Protein AF-A0A920Q6K9-F1 (afdb_monomer_lite)

pLDDT: mean 72.68, std 20.75, range [33.31, 91.62]

Foldseek 3Di:
DQDWWWWFWDFDADPVRDTHDIDTADTDNRKDKDDWDADPVRKTWIWICVVVDTFIWIDDPSHTDTPDPDDDDDDDDDDDDGDIDTDGDDDD

Structure (mmCIF, N/CA/C/O backbone):
data_AF-A0A920Q6K9-F1
#
_entry.id   AF-A0A920Q6K9-F1
#
loop_
_atom_site.group_PDB
_atom_site.id
_atom_site.type_symbol
_atom_site.label_atom_id
_atom_site.label_alt_id
_atom_site.label_comp_id
_atom_site.label_asym_id
_atom_site.label_entity_id
_atom_site.label_seq_id
_atom_site.pdbx_PDB_ins_code
_atom_site.Cartn_x
_atom_site.Cartn_y
_atom_site.Cartn_z
_atom_site.occupancy
_atom_site.B_iso_or_equiv
_atom_site.auth_seq_id
_atom_site.auth_comp_id
_atom_site.auth_asym_id
_atom_site.auth_atom_id
_atom_site.pdbx_PDB_model_num
ATOM 1 N N . MET A 1 1 ? 18.374 7.696 -5.663 1.00 44.47 1 MET A N 1
ATOM 2 C CA . MET A 1 1 ? 17.965 8.244 -4.361 1.00 44.47 1 MET A CA 1
ATOM 3 C C . MET A 1 1 ? 17.450 7.068 -3.519 1.00 44.47 1 MET A C 1
ATOM 5 O O . MET A 1 1 ? 16.260 6.819 -3.558 1.00 44.47 1 MET A O 1
ATOM 9 N N . PRO A 1 2 ? 18.324 6.240 -2.899 1.00 42.81 2 PRO A N 1
ATOM 10 C CA . PRO A 1 2 ? 17.973 4.953 -2.254 1.00 42.81 2 PRO A CA 1
ATOM 11 C C . PRO A 1 2 ? 17.140 5.065 -0.960 1.00 42.81 2 PRO A C 1
ATOM 13 O O . PRO A 1 2 ? 17.235 4.198 -0.094 1.00 42.81 2 PRO A O 1
ATOM 16 N N . TRP A 1 3 ? 16.421 6.168 -0.774 1.00 53.19 3 TRP A N 1
ATOM 17 C CA . TRP A 1 3 ? 15.874 6.567 0.514 1.00 53.19 3 TRP A CA 1
ATOM 18 C C . TRP A 1 3 ? 14.412 6.182 0.711 1.00 53.19 3 TRP A C 1
ATOM 20 O O . TRP A 1 3 ? 13.573 6.377 -0.161 1.00 53.19 3 TRP A O 1
ATOM 30 N N . ASP A 1 4 ? 14.198 5.696 1.933 1.00 65.62 4 ASP A N 1
ATOM 31 C CA . ASP A 1 4 ? 12.965 5.518 2.685 1.00 65.62 4 ASP A CA 1
ATOM 32 C C . ASP A 1 4 ? 11.923 4.596 2.048 1.00 65.62 4 ASP A C 1
ATOM 34 O O . ASP A 1 4 ? 10.867 4.995 1.549 1.00 65.62 4 ASP A O 1
ATOM 38 N N . GLY A 1 5 ? 12.221 3.299 2.172 1.00 75.50 5 GLY A N 1
ATOM 39 C CA . GLY A 1 5 ? 11.193 2.272 2.184 1.00 75.50 5 GLY A CA 1
ATOM 40 C C . GLY A 1 5 ? 10.053 2.679 3.119 1.00 75.50 5 GLY A C 1
ATOM 41 O O . GLY A 1 5 ? 10.273 3.073 4.267 1.00 75.50 5 GLY A O 1
ATOM 42 N N . THR A 1 6 ? 8.840 2.639 2.595 1.00 86.50 6 THR A N 1
ATOM 43 C CA . THR A 1 6 ? 7.621 3.084 3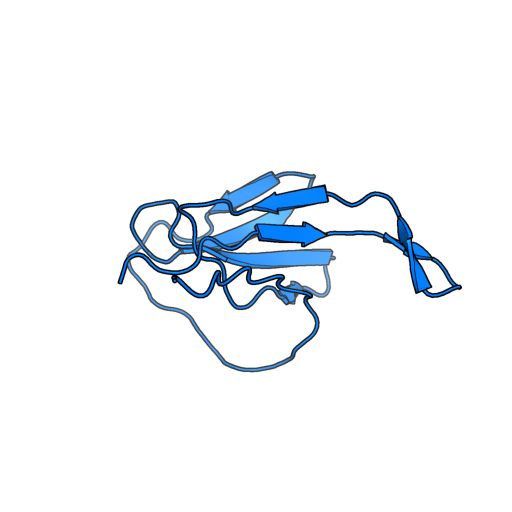.262 1.00 86.50 6 THR A CA 1
ATOM 44 C C . THR A 1 6 ? 6.711 1.886 3.440 1.00 86.50 6 THR A C 1
ATOM 46 O O . THR A 1 6 ? 6.683 1.006 2.587 1.00 86.50 6 THR A O 1
ATOM 49 N N . GLU A 1 7 ? 5.953 1.844 4.529 1.00 91.25 7 GLU A N 1
ATOM 50 C CA . GLU A 1 7 ? 4.900 0.851 4.720 1.00 91.25 7 GLU A CA 1
ATOM 51 C C . GLU A 1 7 ? 3.546 1.555 4.801 1.00 91.25 7 GLU A C 1
ATOM 53 O O . GLU A 1 7 ? 3.374 2.532 5.534 1.00 91.25 7 GLU A O 1
ATOM 58 N N . LEU A 1 8 ? 2.583 1.051 4.035 1.00 90.12 8 LEU A N 1
ATOM 59 C CA . LEU A 1 8 ? 1.199 1.492 4.052 1.00 90.12 8 LEU A CA 1
ATOM 60 C C . LEU A 1 8 ? 0.378 0.491 4.852 1.00 90.12 8 LEU A C 1
ATOM 62 O O . LEU A 1 8 ? 0.293 -0.686 4.498 1.00 90.12 8 LEU A O 1
ATOM 66 N N . TRP A 1 9 ? -0.251 0.986 5.908 1.00 91.62 9 TRP A N 1
ATOM 67 C CA . TRP A 1 9 ? -1.066 0.198 6.817 1.00 91.62 9 TRP A CA 1
ATOM 68 C C . TRP A 1 9 ? -2.508 0.699 6.808 1.00 91.62 9 TRP A C 1
ATOM 70 O O . TRP A 1 9 ? -2.762 1.900 6.724 1.00 91.62 9 TRP A O 1
ATOM 80 N N . THR A 1 10 ? -3.450 -0.225 6.943 1.00 90.31 10 THR A N 1
ATOM 81 C CA . THR A 1 10 ? -4.861 0.064 7.221 1.00 90.31 10 THR A CA 1
ATOM 82 C C . THR A 1 10 ? -5.231 -0.518 8.569 1.00 90.31 10 THR A C 1
ATOM 84 O O . THR A 1 10 ? -4.707 -1.561 8.948 1.00 90.31 10 THR A O 1
ATOM 87 N N . CYS A 1 11 ? -6.140 0.123 9.288 1.00 87.94 11 CYS A N 1
ATOM 88 C CA . CYS A 1 11 ? -6.662 -0.395 10.546 1.00 87.94 11 CYS A CA 1
ATOM 89 C C . CYS A 1 11 ? -8.102 0.063 10.747 1.00 87.94 11 CYS A C 1
ATOM 91 O O . CYS A 1 11 ? -8.525 1.070 10.172 1.00 87.94 11 CYS A O 1
ATOM 93 N N . ARG A 1 12 ? -8.840 -0.675 11.575 1.00 84.75 12 ARG A N 1
ATOM 94 C CA . ARG A 1 12 ? -10.110 -0.211 12.124 1.00 84.75 12 ARG A CA 1
ATOM 95 C C . ARG A 1 12 ? -9.802 0.691 13.314 1.00 84.75 12 ARG A C 1
ATOM 97 O O . ARG A 1 12 ? -8.891 0.409 14.086 1.00 84.75 12 ARG A O 1
ATOM 104 N N . VAL A 1 13 ? -10.534 1.788 13.444 1.00 85.50 13 VAL A N 1
ATOM 105 C CA . VAL A 1 13 ? -10.449 2.663 14.616 1.00 85.50 13 VAL A CA 1
ATOM 106 C C . VAL A 1 13 ? -11.763 2.531 15.370 1.00 85.50 13 VAL A C 1
ATOM 108 O O . VAL A 1 13 ? -12.821 2.681 14.759 1.00 85.50 13 VAL A O 1
ATOM 111 N N . ASP A 1 14 ? -11.699 2.175 16.652 1.00 85.25 14 ASP A N 1
ATOM 112 C CA . ASP A 1 14 ? -12.890 2.076 17.502 1.00 85.25 14 ASP A CA 1
ATOM 113 C C . ASP A 1 14 ? -13.424 3.466 17.904 1.00 85.25 14 ASP A C 1
ATOM 115 O O . ASP A 1 14 ? -12.784 4.497 17.674 1.00 85.25 14 ASP A O 1
ATOM 119 N N . ASP A 1 15 ? -14.593 3.501 18.550 1.00 88.06 15 ASP A N 1
ATOM 120 C CA . ASP A 1 15 ? -15.231 4.744 19.017 1.00 88.06 15 ASP A CA 1
ATOM 121 C C . ASP A 1 15 ? -14.384 5.519 20.051 1.00 88.06 15 ASP A C 1
ATOM 123 O O . ASP A 1 15 ? -14.656 6.684 20.346 1.00 88.06 15 ASP A O 1
ATOM 127 N N . PHE A 1 16 ? -13.343 4.889 20.603 1.00 89.12 16 PHE A N 1
ATOM 128 C CA . PHE A 1 16 ? -12.408 5.466 21.566 1.00 89.12 16 PHE A CA 1
ATOM 129 C C . PHE A 1 16 ? -11.060 5.846 20.930 1.00 89.12 16 PHE A C 1
ATOM 131 O O . PHE A 1 16 ? -10.134 6.234 21.649 1.00 89.12 16 PHE A O 1
ATOM 138 N N . GLY A 1 17 ? -10.932 5.758 19.602 1.00 83.25 17 GLY A N 1
ATOM 139 C CA . GLY A 1 17 ? -9.714 6.098 18.869 1.00 83.25 17 GLY A CA 1
ATOM 140 C C . GLY A 1 17 ? -8.616 5.032 18.935 1.00 83.25 17 GLY A C 1
ATOM 141 O O . GLY A 1 17 ? -7.467 5.322 18.598 1.00 83.25 17 GLY A O 1
ATOM 142 N N . ARG A 1 18 ? -8.921 3.811 19.388 1.00 85.62 18 ARG A N 1
ATOM 143 C CA . ARG A 1 18 ? -7.956 2.707 19.435 1.00 85.62 18 ARG A CA 1
ATOM 144 C C . ARG A 1 18 ? -7.848 2.031 18.080 1.00 85.62 18 ARG A C 1
ATOM 146 O O . ARG A 1 18 ? -8.838 1.819 17.391 1.00 85.62 18 ARG A O 1
ATOM 153 N N . ILE A 1 19 ? -6.619 1.659 17.741 1.00 86.25 19 ILE A N 1
ATOM 154 C CA . ILE A 1 19 ? -6.286 0.914 16.530 1.00 86.25 19 ILE A CA 1
ATOM 155 C C . ILE A 1 19 ? -6.606 -0.563 16.756 1.00 86.25 19 ILE A C 1
ATOM 157 O O . ILE A 1 19 ? -6.037 -1.202 17.642 1.00 86.25 19 ILE A O 1
ATOM 161 N N . GLU A 1 20 ? -7.466 -1.106 15.910 1.00 85.75 20 GLU A N 1
ATOM 162 C CA . GLU A 1 20 ? -7.836 -2.512 15.852 1.00 85.75 20 GLU A CA 1
ATOM 163 C C . GLU A 1 20 ? -7.466 -3.090 14.480 1.00 85.75 20 GLU A C 1
ATOM 165 O O . GLU A 1 20 ? -7.519 -2.404 13.457 1.00 85.75 20 GLU A O 1
ATOM 170 N N . GLU A 1 21 ? -7.075 -4.365 14.463 1.00 87.06 21 GLU A N 1
ATOM 171 C CA . GLU A 1 21 ? -6.829 -5.136 13.232 1.00 87.06 21 GLU A CA 1
ATOM 172 C C . GLU A 1 21 ? -5.890 -4.434 12.217 1.00 87.06 21 GLU A C 1
ATOM 174 O O . GLU A 1 21 ? -6.253 -4.251 11.052 1.00 87.06 21 GLU A O 1
ATOM 179 N N . PRO A 1 22 ? -4.674 -4.006 12.620 1.00 88.62 22 PRO A N 1
ATOM 180 C CA . PRO A 1 22 ? -3.737 -3.390 11.691 1.00 88.62 22 PRO A CA 1
ATOM 181 C C . PRO A 1 22 ? -3.299 -4.394 10.621 1.00 88.62 22 PRO A C 1
ATOM 183 O O . PRO A 1 22 ? -2.873 -5.511 10.917 1.00 88.62 22 PRO A O 1
ATOM 186 N N . GLN A 1 23 ? -3.356 -3.965 9.369 1.00 88.94 23 GLN A N 1
ATOM 187 C CA . GLN A 1 23 ? -3.039 -4.773 8.206 1.00 88.94 23 GLN A CA 1
ATOM 188 C C . GLN A 1 23 ? -2.082 -4.016 7.292 1.00 88.94 23 GLN A C 1
ATOM 190 O O . GLN A 1 23 ? -2.360 -2.893 6.868 1.00 88.94 23 GLN A O 1
ATOM 195 N N . LEU A 1 24 ? -0.959 -4.653 6.967 1.00 91.31 24 LEU A N 1
ATOM 196 C CA . LEU A 1 24 ? -0.017 -4.140 5.983 1.00 91.31 24 LEU A CA 1
ATOM 197 C C . LEU A 1 24 ? -0.620 -4.302 4.581 1.00 91.31 24 LEU A C 1
ATOM 199 O O . LEU A 1 24 ? -0.862 -5.419 4.125 1.00 91.31 24 LEU A O 1
ATOM 203 N N . VAL A 1 25 ? -0.853 -3.185 3.898 1.00 90.50 25 VAL A N 1
ATOM 204 C CA . VAL A 1 25 ? -1.418 -3.142 2.543 1.00 90.50 25 VAL A CA 1
ATOM 205 C C . VAL A 1 25 ? -0.333 -3.287 1.485 1.00 90.50 25 VAL A C 1
ATOM 207 O O . VAL A 1 25 ? -0.475 -4.049 0.525 1.00 90.50 25 VAL A O 1
ATOM 210 N N . ALA A 1 26 ? 0.746 -2.526 1.637 1.00 90.25 26 ALA A N 1
ATOM 211 C CA . ALA A 1 26 ? 1.824 -2.430 0.667 1.00 90.25 26 ALA A CA 1
ATOM 212 C C . ALA A 1 26 ? 3.064 -1.824 1.325 1.00 90.25 26 ALA A C 1
ATOM 214 O O . ALA A 1 26 ? 2.957 -1.182 2.370 1.00 90.25 26 ALA A O 1
ATOM 215 N N . GLY A 1 27 ? 4.227 -1.983 0.699 1.00 89.75 27 GLY A N 1
ATOM 216 C CA . GLY A 1 27 ? 5.442 -1.323 1.137 1.00 89.75 27 GLY A CA 1
ATOM 217 C C . GLY A 1 27 ? 6.500 -2.278 1.659 1.00 89.75 27 GLY A C 1
ATOM 218 O O . GLY A 1 27 ? 6.390 -3.502 1.575 1.00 89.75 27 GLY A O 1
ATOM 219 N N . GLY A 1 28 ? 7.552 -1.688 2.206 1.00 86.81 28 GLY A N 1
ATOM 220 C CA . GLY A 1 28 ? 8.682 -2.386 2.789 1.00 86.81 28 GLY A CA 1
ATOM 221 C C . GLY A 1 28 ? 9.967 -1.597 2.595 1.00 86.81 28 GLY A C 1
ATOM 222 O O . GLY A 1 28 ? 9.970 -0.455 2.152 1.00 86.81 28 GLY A O 1
ATOM 223 N N . LYS A 1 29 ? 11.105 -2.228 2.890 1.00 84.56 29 LYS A N 1
ATOM 224 C CA . LYS A 1 29 ? 12.421 -1.560 2.919 1.00 84.56 29 LYS A CA 1
ATOM 225 C C . LYS A 1 29 ? 12.896 -0.988 1.576 1.00 84.56 29 LYS A C 1
ATOM 227 O O . LYS A 1 29 ? 13.847 -0.215 1.572 1.00 84.56 29 LYS A O 1
ATOM 232 N N . ALA A 1 30 ? 12.290 -1.408 0.469 1.00 85.19 30 ALA A N 1
ATOM 233 C CA . ALA A 1 30 ? 12.701 -1.064 -0.891 1.00 85.19 30 ALA A CA 1
ATOM 234 C C . ALA A 1 30 ? 11.533 -0.580 -1.767 1.00 85.19 30 ALA A C 1
ATOM 236 O O . ALA A 1 30 ? 11.674 -0.537 -2.982 1.00 85.19 30 ALA A O 1
ATOM 237 N N . GLU A 1 31 ? 10.385 -0.277 -1.160 1.00 86.94 31 GLU A N 1
ATOM 238 C CA . GLU A 1 31 ? 9.204 0.225 -1.860 1.00 86.94 31 GLU A CA 1
ATOM 239 C C . GLU A 1 31 ? 8.829 1.578 -1.266 1.00 86.94 31 GLU A C 1
ATOM 241 O O . GLU A 1 31 ? 8.613 1.694 -0.059 1.00 86.94 31 GLU A O 1
ATOM 246 N N . SER A 1 32 ? 8.741 2.593 -2.110 1.00 86.75 32 SER A N 1
ATOM 247 C CA . SER A 1 32 ? 8.245 3.906 -1.736 1.00 86.75 32 SER A CA 1
ATOM 248 C C . SER A 1 32 ? 6.766 4.013 -2.092 1.00 86.75 32 SER A C 1
ATOM 250 O O . SER A 1 32 ? 6.331 3.635 -3.182 1.00 86.75 32 SER A O 1
ATOM 252 N N . ILE A 1 33 ? 5.981 4.542 -1.153 1.00 86.44 33 ILE A N 1
ATOM 253 C CA . ILE A 1 33 ? 4.537 4.728 -1.298 1.00 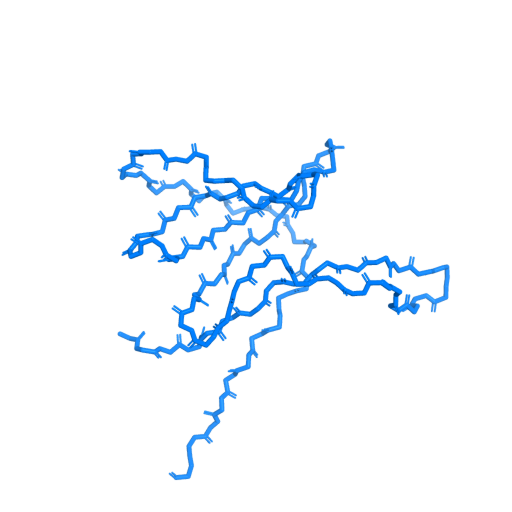86.44 33 ILE A CA 1
ATOM 254 C C . ILE A 1 33 ? 4.192 6.176 -0.992 1.00 86.44 33 ILE A C 1
ATOM 256 O O . ILE A 1 33 ? 4.667 6.729 -0.000 1.00 86.44 33 ILE A O 1
ATOM 260 N N . PHE A 1 34 ? 3.332 6.783 -1.806 1.00 84.44 34 PHE A N 1
ATOM 261 C CA . PHE A 1 34 ? 2.815 8.119 -1.532 1.00 84.44 34 PHE A CA 1
ATOM 262 C C . PHE A 1 34 ? 1.346 8.278 -1.937 1.00 84.44 34 PHE A C 1
ATOM 264 O O . PHE A 1 34 ? 0.807 7.487 -2.709 1.00 84.44 34 PHE A O 1
ATOM 271 N N . GLN A 1 35 ? 0.719 9.323 -1.380 1.00 85.50 35 GLN A N 1
ATOM 272 C CA . GLN A 1 35 ? -0.673 9.725 -1.635 1.00 85.50 35 GLN A CA 1
ATOM 273 C C . GLN A 1 35 ? -1.699 8.578 -1.523 1.00 85.50 35 GLN A C 1
ATOM 275 O O . GLN A 1 35 ? -2.400 8.295 -2.493 1.00 85.50 35 GLN A O 1
ATOM 280 N N . PRO A 1 36 ? -1.805 7.897 -0.366 1.00 88.00 36 PRO A N 1
ATOM 281 C CA . PRO A 1 36 ? -2.940 7.017 -0.131 1.00 88.00 36 PRO A CA 1
ATOM 282 C C . PRO A 1 36 ? -4.239 7.826 0.001 1.00 88.00 36 PRO A C 1
ATOM 284 O O . PRO A 1 36 ? -4.291 8.788 0.769 1.00 88.00 36 PRO A O 1
ATOM 287 N N . GLU A 1 37 ? -5.287 7.409 -0.703 1.00 87.50 37 GLU A N 1
ATOM 288 C CA . GLU A 1 37 ? -6.609 8.039 -0.676 1.00 87.50 37 GLU A CA 1
ATOM 289 C C . GLU A 1 37 ? -7.724 6.995 -0.799 1.00 87.50 37 GLU A C 1
ATOM 291 O O . GLU A 1 37 ? -7.654 6.077 -1.617 1.00 87.50 37 GLU A O 1
ATOM 296 N N . TRP A 1 38 ? -8.774 7.133 0.007 1.00 84.75 38 TRP A N 1
ATOM 297 C CA . TRP A 1 38 ? -9.960 6.282 -0.075 1.00 84.75 38 TRP A CA 1
ATOM 298 C C . TRP A 1 38 ? -10.986 6.866 -1.046 1.00 84.75 38 TRP A C 1
ATOM 300 O O . TRP A 1 38 ? -11.339 8.039 -0.947 1.00 84.75 38 TRP A O 1
ATOM 310 N N . SER A 1 39 ? -11.513 6.038 -1.951 1.00 84.44 39 SER A N 1
ATOM 311 C CA . SER A 1 39 ? -12.702 6.396 -2.725 1.00 84.44 39 SER A CA 1
ATOM 312 C C . SER A 1 39 ? -13.967 6.332 -1.852 1.00 84.44 39 SER A C 1
ATOM 314 O O . SER A 1 39 ? -13.977 5.629 -0.836 1.00 84.44 39 SER A O 1
ATOM 316 N N . PRO A 1 40 ? -15.070 6.986 -2.266 1.00 83.06 40 PRO A N 1
ATOM 317 C CA . PRO A 1 40 ? -16.376 6.834 -1.617 1.00 83.06 40 PRO A CA 1
ATOM 318 C C . PRO A 1 40 ? -16.878 5.382 -1.546 1.00 83.06 40 PRO A C 1
ATOM 320 O O . PRO A 1 40 ? -17.665 5.052 -0.665 1.00 83.06 40 PRO A O 1
ATOM 323 N N . ASP A 1 41 ? -16.394 4.514 -2.439 1.00 83.56 41 ASP A N 1
ATOM 324 C CA . ASP A 1 41 ? -16.732 3.087 -2.493 1.00 83.56 41 ASP A C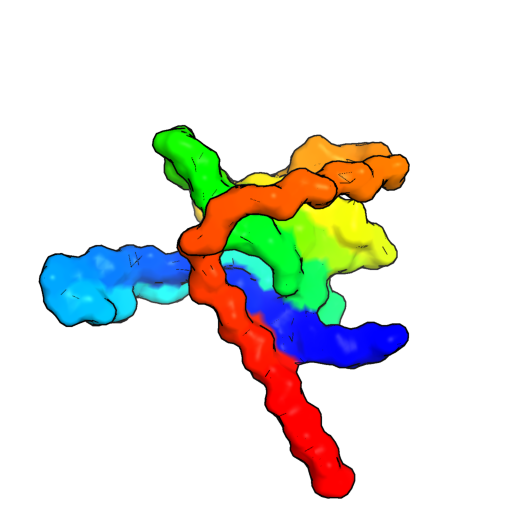A 1
ATOM 325 C C . ASP A 1 41 ? -15.851 2.220 -1.568 1.00 83.56 41 ASP A C 1
ATOM 327 O O . ASP A 1 41 ? -15.800 1.003 -1.725 1.00 83.56 41 ASP A O 1
ATOM 331 N N . ASN A 1 42 ? -15.129 2.823 -0.612 1.00 83.00 42 ASN A N 1
ATOM 332 C CA . ASN A 1 42 ? -14.187 2.147 0.292 1.00 83.00 42 ASN A CA 1
ATOM 333 C C . ASN A 1 42 ? -13.054 1.400 -0.432 1.00 83.00 42 ASN A C 1
ATOM 335 O O . ASN A 1 42 ? -12.600 0.346 0.015 1.00 83.00 42 ASN A O 1
ATOM 339 N N . VAL A 1 43 ? -12.554 1.966 -1.532 1.00 87.50 43 VAL A N 1
ATOM 340 C CA . VAL A 1 43 ? -11.375 1.444 -2.235 1.00 87.50 43 VAL A CA 1
ATOM 341 C C . VAL A 1 43 ? -10.182 2.355 -1.975 1.00 87.50 43 VAL A C 1
ATOM 343 O O . VAL A 1 43 ? -10.209 3.539 -2.315 1.00 87.50 43 VAL A O 1
ATOM 346 N N . LEU A 1 44 ? -9.109 1.803 -1.410 1.00 88.94 44 LEU A N 1
ATOM 347 C CA . LEU A 1 44 ? -7.892 2.560 -1.122 1.00 88.94 44 LEU A CA 1
ATOM 348 C C . LEU A 1 44 ? -6.990 2.610 -2.354 1.00 88.94 44 LEU A C 1
ATOM 350 O O . LEU A 1 44 ? -6.497 1.588 -2.817 1.00 88.94 44 LEU A O 1
ATOM 354 N N . HIS A 1 45 ? -6.728 3.802 -2.862 1.00 89.75 45 HIS A N 1
ATOM 355 C CA . HIS A 1 45 ? -5.800 4.055 -3.953 1.00 89.75 45 HIS A CA 1
ATOM 356 C C . HIS A 1 45 ? -4.476 4.569 -3.397 1.00 89.75 45 HIS A C 1
ATOM 358 O O . HIS A 1 45 ? -4.467 5.312 -2.424 1.00 89.75 45 HIS A O 1
ATOM 364 N N . PHE A 1 46 ? -3.354 4.167 -3.987 1.00 89.38 46 PHE A N 1
ATOM 365 C CA . PHE A 1 46 ? -2.029 4.659 -3.607 1.00 89.38 46 PHE A CA 1
ATOM 366 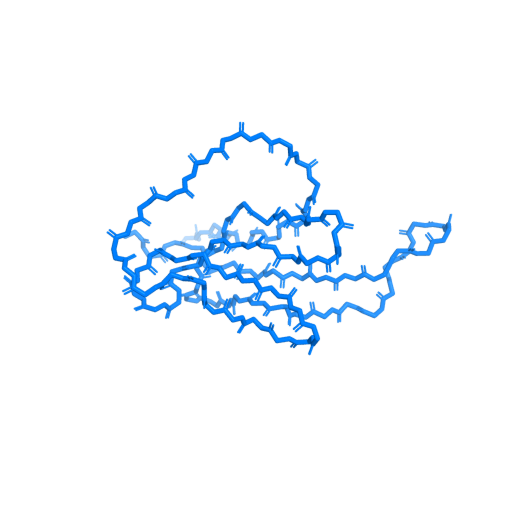C C . PHE A 1 46 ? -1.054 4.553 -4.776 1.00 89.38 46 PHE A C 1
ATOM 368 O O . PHE A 1 46 ? -1.238 3.736 -5.682 1.00 89.38 46 PHE A O 1
ATOM 375 N N . VAL A 1 47 ? 0.009 5.355 -4.753 1.00 87.69 47 VAL A N 1
ATOM 376 C CA . VAL A 1 47 ? 1.087 5.275 -5.743 1.00 87.69 47 VAL A CA 1
ATOM 377 C C . VAL A 1 47 ? 2.259 4.501 -5.155 1.00 87.69 47 VAL A C 1
ATOM 379 O O . VAL A 1 47 ? 2.656 4.754 -4.020 1.00 87.69 47 VAL A O 1
ATOM 382 N N . SER A 1 48 ? 2.808 3.556 -5.920 1.00 87.75 48 SER A N 1
ATOM 383 C CA . SER A 1 48 ? 3.958 2.741 -5.514 1.00 87.75 48 SER A CA 1
ATOM 384 C C . SER A 1 48 ? 4.949 2.539 -6.660 1.00 87.75 48 SER A C 1
ATOM 386 O O . SER A 1 48 ? 4.554 2.378 -7.821 1.00 87.75 48 SER A O 1
ATOM 388 N N . ASP A 1 49 ? 6.239 2.521 -6.323 1.00 86.81 49 ASP A N 1
ATOM 389 C CA . ASP A 1 49 ? 7.347 2.235 -7.237 1.00 86.81 49 ASP A CA 1
ATOM 390 C C . ASP A 1 49 ? 7.753 0.752 -7.282 1.00 86.81 49 ASP A C 1
ATOM 392 O O . ASP A 1 49 ? 8.697 0.413 -7.994 1.00 86.81 49 ASP A O 1
ATOM 396 N N . ARG A 1 50 ? 7.022 -0.161 -6.615 1.00 85.94 50 ARG A N 1
ATOM 397 C CA . ARG A 1 50 ? 7.386 -1.596 -6.489 1.00 85.94 50 ARG A CA 1
ATOM 398 C C . ARG A 1 50 ? 7.699 -2.323 -7.799 1.00 85.94 50 ARG A C 1
ATOM 400 O O . ARG A 1 50 ? 8.321 -3.378 -7.799 1.00 85.94 50 ARG A O 1
ATOM 407 N N . SER A 1 51 ? 7.214 -1.790 -8.918 1.00 80.81 51 SER A N 1
ATOM 408 C CA . SER A 1 51 ? 7.436 -2.334 -10.262 1.00 80.81 51 SER A CA 1
ATOM 409 C C . SER A 1 51 ? 8.698 -1.796 -10.956 1.00 80.81 51 SER A C 1
ATOM 411 O O . SER A 1 51 ? 8.933 -2.110 -12.119 1.00 80.81 51 SER A O 1
ATOM 413 N N . GLY A 1 52 ? 9.479 -0.948 -10.282 1.00 79.62 52 GLY A N 1
ATOM 414 C CA . GLY A 1 52 ? 10.562 -0.146 -10.862 1.00 79.62 52 GLY A CA 1
ATOM 415 C C . GLY A 1 52 ? 10.090 1.167 -11.502 1.00 79.62 52 GLY A C 1
ATOM 416 O O . GLY A 1 52 ? 10.914 1.989 -11.891 1.00 79.62 52 GLY A O 1
ATOM 417 N N . TRP A 1 53 ? 8.774 1.374 -11.583 1.00 80.19 53 TRP A N 1
ATOM 418 C CA . TRP A 1 53 ? 8.117 2.588 -12.067 1.00 80.19 53 TRP A CA 1
ATOM 419 C C . TRP A 1 53 ? 6.956 2.954 -11.146 1.00 80.19 53 TRP A C 1
ATOM 421 O O . TRP A 1 53 ? 6.266 2.060 -10.637 1.00 80.19 53 TRP A O 1
ATOM 431 N N . TRP A 1 54 ? 6.699 4.254 -11.001 1.00 81.69 54 TRP A N 1
ATOM 432 C CA . TRP A 1 54 ? 5.540 4.775 -10.281 1.00 81.69 54 TRP A CA 1
ATOM 433 C C . TRP A 1 54 ? 4.242 4.372 -10.976 1.00 81.69 54 TRP A C 1
ATOM 435 O O . TRP A 1 54 ? 4.016 4.707 -12.137 1.00 81.69 54 TRP A O 1
ATOM 445 N N . ASN A 1 55 ? 3.397 3.631 -10.266 1.00 85.00 55 ASN A N 1
ATOM 446 C CA . ASN A 1 55 ? 2.093 3.196 -10.751 1.00 85.00 55 ASN A CA 1
ATOM 447 C C . ASN A 1 55 ? 1.028 3.382 -9.677 1.00 85.00 55 ASN A C 1
ATOM 449 O O . ASN A 1 55 ? 1.324 3.311 -8.484 1.00 85.00 55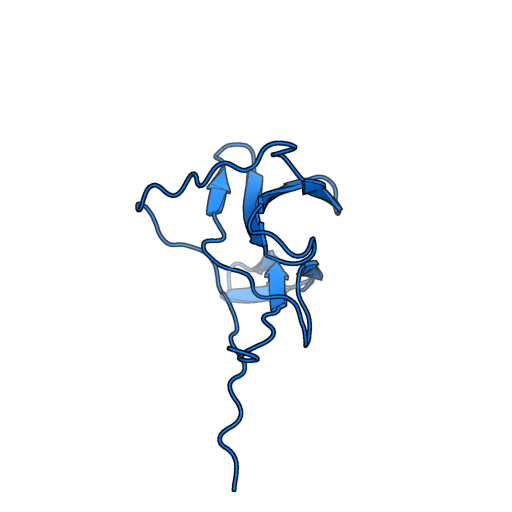 ASN A O 1
ATOM 453 N N . ILE A 1 56 ? -0.215 3.568 -10.120 1.00 87.75 56 ILE A N 1
ATOM 454 C CA . ILE A 1 56 ? -1.370 3.614 -9.227 1.00 87.75 56 ILE A CA 1
ATOM 455 C C . ILE A 1 56 ? -1.805 2.183 -8.932 1.00 87.75 56 ILE A C 1
ATOM 457 O O . ILE A 1 56 ? -1.977 1.359 -9.836 1.00 87.75 56 ILE A O 1
ATOM 461 N N . TYR A 1 57 ? -2.013 1.904 -7.657 1.00 88.94 57 TYR A N 1
ATOM 462 C CA . TYR A 1 57 ? -2.590 0.676 -7.151 1.00 88.94 57 TYR A CA 1
ATOM 463 C C . TYR A 1 57 ? -3.924 0.997 -6.496 1.00 88.94 57 TYR A C 1
ATOM 465 O O . TYR A 1 57 ? -4.073 2.040 -5.865 1.00 88.94 57 TYR A O 1
ATOM 473 N N . ARG A 1 58 ? -4.879 0.078 -6.624 1.00 91.38 58 ARG A N 1
ATOM 474 C CA . ARG A 1 58 ? -6.060 0.036 -5.767 1.00 91.38 58 ARG A CA 1
ATOM 475 C C . ARG A 1 58 ? -5.994 -1.158 -4.837 1.00 91.38 58 ARG A C 1
ATOM 477 O O . ARG A 1 58 ? -5.577 -2.236 -5.253 1.00 91.38 58 ARG A O 1
ATOM 484 N N . TYR A 1 59 ? -6.428 -0.975 -3.609 1.00 90.12 59 TYR A N 1
ATOM 485 C CA . TYR A 1 59 ? -6.543 -1.994 -2.592 1.00 90.12 59 TYR A CA 1
ATOM 486 C C . TYR A 1 59 ? -8.017 -2.246 -2.301 1.00 90.12 59 TYR A C 1
ATOM 488 O O . TYR A 1 59 ? -8.744 -1.349 -1.880 1.00 90.12 59 TYR A O 1
ATOM 496 N N . GLU A 1 60 ? -8.437 -3.473 -2.577 1.00 85.81 60 GLU A N 1
ATOM 497 C CA . GLU A 1 60 ? -9.818 -3.941 -2.510 1.00 85.81 60 GLU A CA 1
ATOM 498 C C . GLU A 1 60 ? -9.777 -5.439 -2.176 1.00 85.81 60 GLU A C 1
ATOM 500 O O . GLU A 1 60 ? -8.877 -6.149 -2.640 1.00 85.81 60 GLU A O 1
ATOM 505 N N . ASP A 1 61 ? -10.698 -5.925 -1.343 1.00 85.50 61 ASP A N 1
ATOM 506 C CA . ASP A 1 61 ? -10.790 -7.342 -0.946 1.00 85.50 61 ASP A CA 1
ATOM 507 C C . ASP A 1 61 ? -9.467 -7.951 -0.445 1.00 85.50 61 ASP A C 1
ATOM 509 O O . ASP A 1 61 ? -9.086 -9.076 -0.791 1.00 85.50 61 ASP A O 1
ATOM 513 N N . GLY A 1 62 ? -8.707 -7.186 0.339 1.00 83.94 62 GLY A N 1
ATOM 514 C CA . GLY A 1 62 ? -7.448 -7.664 0.902 1.00 83.94 62 GLY A CA 1
ATOM 515 C C . GLY A 1 62 ? -6.258 -7.638 -0.069 1.00 83.94 62 GLY A C 1
ATOM 516 O O . GLY A 1 62 ? -5.181 -8.130 0.274 1.00 83.94 62 GLY A O 1
ATOM 517 N N . ARG A 1 63 ? -6.418 -7.121 -1.299 1.00 85.62 63 ARG A N 1
ATOM 518 C CA . ARG A 1 63 ? -5.409 -7.235 -2.366 1.00 85.62 63 ARG A CA 1
ATOM 519 C C . ARG A 1 63 ? -5.133 -5.909 -3.065 1.00 85.62 63 ARG A C 1
ATOM 521 O O . ARG A 1 63 ? -6.044 -5.243 -3.544 1.00 85.62 63 ARG A O 1
ATOM 528 N N . ALA A 1 64 ? -3.849 -5.589 -3.225 1.00 87.12 64 ALA A N 1
ATOM 529 C CA . ALA A 1 64 ? -3.403 -4.485 -4.068 1.00 87.12 64 ALA A CA 1
ATOM 530 C C . ALA A 1 64 ? -3.343 -4.924 -5.539 1.00 87.12 64 ALA A C 1
ATOM 532 O O . ALA A 1 64 ? -2.657 -5.889 -5.885 1.00 87.12 64 ALA A O 1
ATOM 533 N N . ARG A 1 65 ? -4.039 -4.204 -6.418 1.00 86.94 65 ARG A N 1
ATOM 534 C CA . ARG A 1 65 ? -4.046 -4.403 -7.870 1.00 86.94 65 ARG A CA 1
ATOM 535 C C . ARG A 1 65 ? -3.543 -3.149 -8.564 1.00 86.94 65 ARG A C 1
ATOM 537 O O . ARG A 1 65 ? -4.029 -2.053 -8.305 1.00 86.94 65 ARG A O 1
ATOM 544 N N . LYS A 1 66 ? -2.585 -3.326 -9.469 1.00 85.12 66 LYS A N 1
ATOM 545 C CA . LYS A 1 66 ? -2.080 -2.258 -10.333 1.00 85.12 66 LYS A CA 1
ATOM 546 C C . LYS A 1 66 ? -3.193 -1.815 -11.288 1.00 85.12 66 LYS A C 1
ATOM 548 O O . LYS A 1 66 ? -3.822 -2.661 -11.918 1.00 85.12 66 LYS A O 1
ATOM 553 N N . LEU A 1 67 ? -3.438 -0.512 -11.380 1.00 76.94 67 LEU A N 1
ATOM 554 C CA . LEU A 1 67 ? -4.463 0.071 -12.253 1.00 76.94 67 LEU A CA 1
ATOM 555 C C . LEU A 1 67 ? -3.911 0.613 -13.574 1.00 76.94 67 LEU A C 1
ATOM 557 O O . LEU A 1 67 ? -4.680 0.867 -14.498 1.00 76.94 67 LEU A O 1
ATOM 561 N N . THR A 1 68 ? -2.593 0.775 -13.686 1.00 59.09 68 THR A N 1
ATOM 562 C CA . THR A 1 68 ? -1.937 1.334 -14.871 1.00 59.09 68 THR A CA 1
ATOM 563 C C . THR A 1 68 ? -0.977 0.327 -15.506 1.00 59.09 68 THR A C 1
ATOM 565 O O . THR A 1 68 ? 0.000 -0.083 -14.892 1.00 59.09 68 THR A O 1
ATOM 568 N N . ASP A 1 69 ? -1.205 -0.039 -16.770 1.00 50.78 69 ASP A N 1
ATOM 569 C CA . ASP A 1 69 ? -0.235 -0.773 -17.611 1.00 50.78 69 ASP A CA 1
ATOM 570 C C . ASP A 1 69 ? 0.528 0.138 -18.588 1.00 50.78 69 ASP A C 1
ATOM 572 O O . ASP A 1 69 ? 1.240 -0.324 -19.477 1.00 50.78 69 ASP A O 1
ATOM 576 N N . LYS A 1 70 ? 0.418 1.458 -18.417 1.00 46.50 70 LYS A N 1
ATOM 577 C CA . LYS A 1 70 ? 1.075 2.456 -19.266 1.00 46.50 70 LYS A CA 1
ATOM 578 C C . LYS A 1 70 ? 1.868 3.453 -18.433 1.00 46.50 70 LYS A C 1
ATOM 580 O O . LYS A 1 70 ? 1.383 3.913 -17.406 1.00 46.50 70 LYS A O 1
ATOM 585 N N . ASN A 1 71 ? 3.053 3.801 -18.940 1.00 43.16 71 ASN A N 1
ATOM 586 C CA . ASN A 1 71 ? 3.915 4.888 -18.472 1.00 43.16 71 ASN A CA 1
ATOM 587 C C . ASN A 1 71 ? 3.154 6.225 -18.519 1.00 43.16 71 ASN A C 1
ATOM 589 O O . ASN A 1 71 ? 3.218 6.935 -19.521 1.00 43.16 71 ASN A O 1
ATOM 593 N N . ALA A 1 72 ? 2.389 6.545 -17.479 1.00 40.22 72 ALA A N 1
ATOM 594 C CA . ALA A 1 72 ? 1.681 7.811 -17.364 1.00 40.22 72 ALA A CA 1
ATOM 595 C C . ALA A 1 72 ? 1.618 8.245 -15.898 1.00 40.22 72 ALA A C 1
ATOM 597 O O . ALA A 1 72 ? 1.183 7.494 -15.027 1.00 40.22 72 ALA A O 1
ATOM 598 N N . GLU A 1 73 ? 2.064 9.472 -15.655 1.00 36.38 73 GLU A N 1
ATOM 599 C CA . GLU A 1 73 ? 2.040 10.139 -14.361 1.00 36.38 73 GLU A CA 1
ATOM 600 C C . GLU A 1 73 ? 0.667 10.805 -14.191 1.00 36.38 73 GLU A C 1
ATOM 602 O O . GLU A 1 73 ? 0.305 11.707 -14.946 1.00 36.38 73 GLU A O 1
ATOM 607 N N . LEU A 1 74 ? -0.134 10.321 -13.241 1.00 40.00 74 LEU A N 1
ATOM 608 C CA . LEU A 1 74 ? -1.434 10.897 -12.900 1.00 40.00 74 LEU A CA 1
ATOM 609 C C . LEU A 1 74 ? -1.415 11.259 -11.418 1.00 40.00 74 LEU A C 1
ATOM 611 O O . LEU A 1 74 ? -1.691 10.418 -10.568 1.00 40.00 74 LEU A O 1
ATOM 615 N N . VAL A 1 75 ? -1.064 12.507 -11.108 1.00 44.00 75 VAL A N 1
ATOM 616 C CA . VAL A 1 75 ? -1.165 13.048 -9.750 1.00 44.00 75 VAL A CA 1
ATOM 617 C C . VAL A 1 75 ? -1.906 14.380 -9.802 1.00 44.00 75 VAL A C 1
ATOM 619 O O . VAL A 1 75 ? -1.377 15.382 -10.279 1.00 44.00 75 VAL A O 1
ATOM 622 N N . ASN A 1 76 ? -3.140 14.388 -9.293 1.00 36.91 76 ASN A N 1
ATOM 623 C CA . ASN A 1 76 ? -3.859 15.602 -8.911 1.00 36.91 76 ASN A CA 1
ATOM 624 C C . ASN A 1 76 ? -3.840 15.709 -7.380 1.00 36.91 76 ASN A C 1
ATOM 626 O O . ASN A 1 76 ? -3.994 14.718 -6.675 1.00 36.91 76 ASN A O 1
ATOM 630 N N . ARG A 1 77 ? -3.604 16.915 -6.867 1.00 43.62 77 ARG A N 1
ATOM 631 C CA . ARG A 1 77 ? -3.374 17.212 -5.453 1.00 43.62 77 ARG A CA 1
ATOM 632 C C . ARG A 1 77 ? -4.692 17.681 -4.824 1.00 43.62 77 ARG A C 1
ATOM 634 O O . ARG A 1 77 ? -5.031 18.855 -4.957 1.00 43.62 77 ARG A O 1
ATOM 641 N N . SER A 1 78 ? -5.432 16.816 -4.129 1.00 37.50 78 SER A N 1
ATOM 642 C CA . SER A 1 78 ? -6.485 17.280 -3.210 1.00 37.50 78 SER A CA 1
ATOM 643 C C . SER A 1 78 ? -6.929 16.209 -2.211 1.00 37.50 78 SER A C 1
ATOM 645 O O . SER A 1 78 ? -7.210 15.100 -2.623 1.00 37.50 78 SER A O 1
ATOM 647 N N . GLY A 1 79 ? -7.042 16.581 -0.928 1.00 36.25 79 GLY A N 1
ATOM 648 C CA . GLY A 1 79 ? -7.736 15.810 0.119 1.00 36.25 79 GLY A CA 1
ATOM 649 C C . GLY A 1 79 ? -6.868 14.817 0.903 1.00 36.25 79 GLY A C 1
ATOM 650 O O . GLY A 1 79 ? -6.494 13.772 0.397 1.00 36.25 79 GLY A O 1
ATOM 651 N N . TYR A 1 80 ? -6.552 15.127 2.166 1.00 36.12 80 TYR A N 1
ATOM 652 C CA . TYR A 1 80 ? -5.722 14.288 3.043 1.00 36.12 80 TYR A CA 1
ATOM 653 C C . TYR A 1 80 ? -6.574 13.552 4.079 1.00 36.12 80 TYR A C 1
ATOM 655 O O . TYR A 1 80 ? -7.092 14.225 4.960 1.00 36.12 80 TYR A O 1
ATOM 663 N N . TRP A 1 81 ? -6.619 12.213 4.040 1.00 33.72 81 TRP A N 1
ATOM 664 C CA . TRP A 1 81 ? -6.756 11.337 5.221 1.00 33.72 81 TRP A CA 1
ATOM 665 C C . TRP A 1 81 ? -6.153 9.953 4.916 1.00 33.72 81 TRP A C 1
ATOM 667 O O . TRP A 1 81 ? -6.802 9.079 4.349 1.00 33.72 81 TRP A O 1
ATOM 677 N N . GLY A 1 82 ? -4.892 9.757 5.303 1.00 40.81 82 GLY A N 1
ATOM 678 C CA . GLY A 1 82 ? -4.184 8.479 5.240 1.00 40.81 82 GLY A CA 1
ATOM 679 C C . GLY A 1 82 ? -2.902 8.561 6.066 1.00 40.81 82 GLY A C 1
ATOM 680 O O . GLY A 1 82 ? -2.067 9.433 5.827 1.00 40.81 82 GLY A O 1
ATOM 681 N N . LEU A 1 83 ? -2.760 7.703 7.080 1.00 43.50 83 LEU A N 1
ATOM 682 C CA . LEU A 1 83 ? -1.553 7.648 7.905 1.00 43.50 83 LEU A CA 1
ATOM 683 C C . LEU A 1 83 ? -0.461 6.902 7.125 1.00 43.50 83 LEU A C 1
ATOM 685 O O . LEU A 1 83 ? -0.495 5.680 7.015 1.00 43.50 83 LEU A O 1
ATOM 689 N N . VAL A 1 84 ? 0.509 7.638 6.583 1.00 49.28 84 VAL A N 1
ATOM 690 C CA . VAL A 1 84 ? 1.743 7.060 6.033 1.00 49.28 84 VAL A CA 1
ATOM 691 C C . VAL A 1 84 ? 2.816 7.140 7.112 1.00 49.28 84 VAL A C 1
ATOM 693 O O . VAL A 1 84 ? 3.202 8.234 7.520 1.00 49.28 84 VAL A O 1
ATOM 696 N N . LEU A 1 85 ? 3.304 5.991 7.582 1.00 45.97 85 LEU A N 1
ATOM 697 C CA . LEU A 1 85 ? 4.447 5.938 8.490 1.00 45.97 85 LEU A CA 1
ATOM 698 C C . LEU A 1 85 ? 5.732 5.829 7.664 1.00 45.97 85 LEU A C 1
ATOM 700 O O . LEU A 1 85 ? 6.092 4.759 7.175 1.00 45.97 85 LEU A O 1
ATOM 704 N N . THR A 1 86 ? 6.436 6.948 7.509 1.00 43.25 86 THR A N 1
ATOM 705 C CA . THR A 1 86 ? 7.780 6.977 6.919 1.00 43.2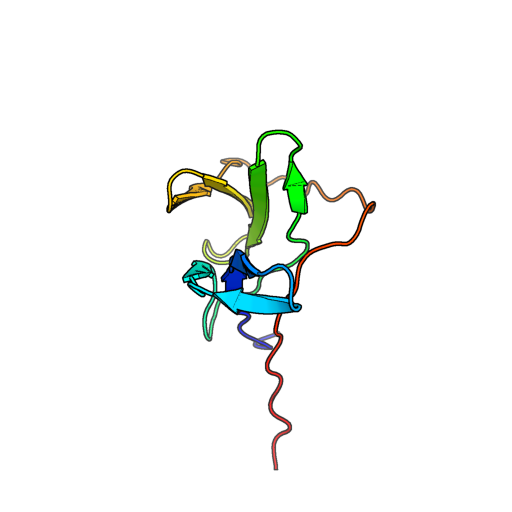5 86 THR A CA 1
ATOM 706 C C . THR A 1 86 ? 8.817 6.770 8.022 1.00 43.25 86 THR A C 1
ATOM 708 O O . THR A 1 86 ? 8.920 7.596 8.929 1.00 43.25 86 THR A O 1
ATOM 711 N N . HIS A 1 87 ? 9.606 5.697 7.962 1.00 39.03 87 HIS A N 1
ATOM 712 C CA . HIS A 1 87 ? 10.746 5.514 8.864 1.00 39.03 87 HIS A CA 1
ATOM 713 C C . HIS A 1 87 ? 12.037 5.949 8.163 1.00 39.03 87 HIS A C 1
ATOM 715 O O . HIS A 1 87 ? 12.657 5.149 7.468 1.00 39.03 87 HIS A O 1
ATOM 721 N N . SER A 1 88 ? 12.478 7.187 8.390 1.00 38.16 88 SER A N 1
ATOM 722 C CA . SER A 1 88 ? 13.833 7.620 8.039 1.00 38.16 88 SER A CA 1
ATOM 723 C C . SER A 1 88 ? 14.761 7.385 9.237 1.00 38.16 88 SER A C 1
ATOM 725 O O . SER A 1 88 ? 14.509 7.854 10.349 1.00 38.16 88 SER A O 1
ATOM 727 N N . ARG A 1 89 ? 15.835 6.603 9.067 1.00 33.31 89 ARG A N 1
ATOM 728 C CA . ARG A 1 89 ? 16.881 6.499 10.102 1.00 33.31 89 ARG A CA 1
ATOM 729 C C . ARG A 1 89 ? 17.960 7.556 9.843 1.00 33.31 89 ARG A C 1
ATOM 731 O O . ARG A 1 89 ? 18.547 7.528 8.761 1.00 33.31 89 ARG A O 1
ATOM 738 N N . PRO A 1 90 ? 18.306 8.420 10.815 1.00 33.41 90 PRO A N 1
ATOM 739 C CA . PRO A 1 90 ? 19.510 9.234 10.719 1.00 33.41 90 PRO A CA 1
ATOM 740 C C . PRO A 1 90 ? 20.734 8.321 10.888 1.00 33.41 90 PRO A C 1
ATOM 742 O O . PRO A 1 90 ? 20.784 7.506 11.812 1.00 33.41 90 PRO A O 1
ATOM 745 N N . ARG A 1 91 ? 21.709 8.405 9.975 1.00 42.69 91 ARG A N 1
ATOM 746 C CA . ARG A 1 91 ? 22.995 7.710 10.146 1.00 42.69 91 ARG A CA 1
ATOM 747 C C . ARG A 1 91 ? 23.880 8.465 11.139 1.00 42.69 91 ARG A C 1
ATOM 749 O O . ARG A 1 91 ? 23.954 9.690 11.079 1.00 42.69 91 ARG A O 1
ATOM 756 N N . SER A 1 92 ? 24.555 7.693 11.991 1.00 46.09 92 SER A N 1
ATOM 757 C CA . SER A 1 92 ? 25.834 8.035 12.628 1.00 46.09 92 SER A CA 1
ATOM 758 C C . SER A 1 92 ? 26.954 8.126 11.600 1.00 46.09 92 SER A C 1
ATOM 760 O O . SER A 1 92 ? 26.934 7.258 10.689 1.00 46.09 92 SER A O 1
#

Sequence (92 aa):
MPWDGTELWTCRVDDFGRIEEPQLVAGGKAESIFQPEWSPDNVLHFVSDRSGWWNIYRYEDGRARKLTDKNAELVNRSGYWGLVLTHSRPRS

Secondary structure (DSSP, 8-state):
-----EEEEEEEE-TTS-EEEEEEEEEBTTB-EEEEEE-TTS-EEEEE-TTSS-EEEEEETTEEEE---S-------------EEE-PPPP-

Radius of gyration: 14.08 Å; chains: 1; bounding box: 43×25×41 Å